Protein AF-A0A419FJR4-F1 (afdb_monomer_lite)

Sequence (86 aa):
MDVLPDLATRPMTVGRSRWLGRGLMAVAALVAAWWLRRLVRRPLISLLLAPALLPAVVLGLWAGFTLNVMDWDEPADFLGDEGSAA

Structure (mmCIF, N/CA/C/O backbone):
data_AF-A0A419FJR4-F1
#
_entry.id   AF-A0A419FJR4-F1
#
loop_
_atom_site.group_PDB
_atom_site.id
_atom_site.type_symbol
_atom_site.label_atom_id
_atom_site.label_alt_id
_atom_site.label_comp_id
_atom_site.label_asym_id
_atom_site.label_entity_id
_atom_site.label_seq_id
_atom_site.pdbx_PDB_ins_code
_atom_site.Cartn_x
_atom_site.Cartn_y
_atom_site.Cartn_z
_atom_site.occupancy
_atom_site.B_iso_or_equiv
_atom_site.auth_seq_id
_atom_site.auth_comp_id
_atom_site.auth_asym_id
_atom_site.auth_atom_id
_atom_site.pdbx_PDB_model_num
ATOM 1 N N . MET A 1 1 ? 26.834 14.201 2.585 1.00 41.03 1 MET A N 1
ATOM 2 C CA . MET A 1 1 ? 25.387 13.875 2.618 1.00 41.03 1 MET A CA 1
ATOM 3 C C . MET A 1 1 ? 24.818 14.447 1.326 1.00 41.03 1 MET A C 1
ATOM 5 O O . MET A 1 1 ? 24.055 15.395 1.361 1.00 41.03 1 MET A O 1
ATOM 9 N N . ASP A 1 2 ? 25.243 13.893 0.183 1.00 52.25 2 ASP A N 1
ATOM 10 C CA . ASP A 1 2 ? 25.097 14.518 -1.148 1.00 52.25 2 ASP A CA 1
ATOM 11 C C . ASP A 1 2 ? 24.574 13.504 -2.168 1.00 52.25 2 ASP A C 1
ATOM 13 O O . ASP A 1 2 ? 25.079 13.369 -3.274 1.00 52.25 2 ASP A O 1
ATOM 17 N N . VAL A 1 3 ? 23.572 12.724 -1.762 1.00 53.69 3 VAL A N 1
ATOM 18 C CA . VAL A 1 3 ? 22.912 11.731 -2.631 1.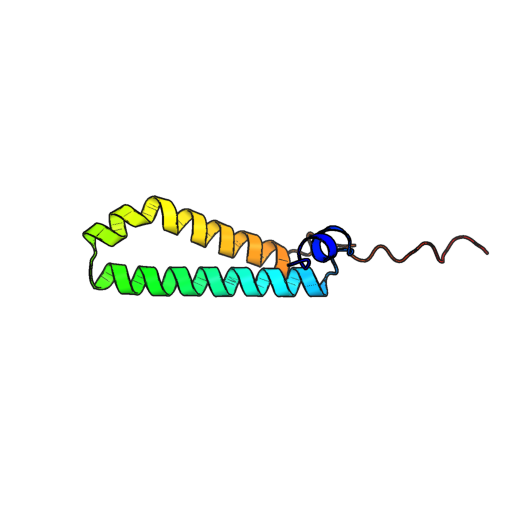00 53.69 3 VAL A CA 1
ATOM 19 C C . VAL A 1 3 ? 21.593 12.279 -3.198 1.00 53.69 3 VAL A C 1
ATOM 21 O O . VAL A 1 3 ? 21.019 11.712 -4.121 1.00 53.69 3 VAL A O 1
ATOM 24 N N . LEU A 1 4 ? 21.115 13.409 -2.661 1.00 48.19 4 LEU A N 1
ATOM 25 C CA . LEU A 1 4 ? 19.883 14.069 -3.091 1.00 48.19 4 LEU A CA 1
ATOM 26 C C . LEU A 1 4 ? 19.955 14.770 -4.466 1.00 48.19 4 LEU A C 1
ATOM 28 O O . LEU A 1 4 ? 18.952 14.701 -5.173 1.00 48.19 4 LEU A O 1
ATOM 32 N N . PRO A 1 5 ? 21.066 15.409 -4.902 1.00 50.41 5 PRO A N 1
ATOM 33 C CA . PRO A 1 5 ? 21.065 16.100 -6.195 1.00 50.41 5 PRO A CA 1
ATOM 34 C C . PRO A 1 5 ? 21.114 15.140 -7.396 1.00 50.41 5 PRO A C 1
ATOM 36 O O . PRO A 1 5 ? 20.610 15.486 -8.458 1.00 50.41 5 PRO A O 1
ATOM 39 N N . ASP A 1 6 ? 21.651 13.926 -7.234 1.00 52.62 6 ASP A N 1
ATOM 40 C CA . ASP A 1 6 ? 21.860 12.958 -8.330 1.00 52.62 6 ASP A CA 1
ATOM 41 C C . ASP A 1 6 ? 20.587 12.154 -8.687 1.00 52.62 6 ASP A C 1
ATOM 43 O O . ASP A 1 6 ? 20.458 11.593 -9.775 1.00 52.62 6 ASP A O 1
ATOM 47 N N . LEU A 1 7 ? 19.601 12.115 -7.783 1.00 53.31 7 LEU A N 1
ATOM 48 C CA . LEU A 1 7 ? 18.273 11.552 -8.063 1.00 53.31 7 LEU A CA 1
ATOM 49 C C . LEU A 1 7 ? 17.369 12.530 -8.824 1.00 53.31 7 LEU A C 1
ATOM 51 O O . LEU A 1 7 ? 16.472 12.081 -9.528 1.00 53.31 7 LEU A O 1
ATOM 55 N N . ALA A 1 8 ? 17.605 13.838 -8.689 1.00 55.25 8 ALA A N 1
ATOM 56 C CA . ALA A 1 8 ? 16.810 14.873 -9.348 1.00 55.25 8 ALA A CA 1
ATOM 57 C C . ALA A 1 8 ? 17.270 15.164 -10.788 1.00 55.25 8 ALA A C 1
ATOM 59 O O . ALA A 1 8 ? 16.481 15.658 -11.587 1.00 55.25 8 ALA A O 1
ATOM 60 N N . THR A 1 9 ? 18.534 14.879 -11.118 1.00 56.44 9 THR A N 1
ATOM 61 C CA . THR A 1 9 ? 19.145 15.239 -12.411 1.00 56.44 9 THR A CA 1
ATOM 62 C C . THR A 1 9 ? 19.325 14.069 -13.375 1.00 56.44 9 THR A C 1
ATOM 64 O O . THR A 1 9 ? 19.538 14.303 -14.563 1.00 56.44 9 THR A O 1
ATOM 67 N N . ARG A 1 10 ? 19.230 12.814 -12.914 1.00 56.53 10 ARG A N 1
ATOM 68 C CA . ARG A 1 10 ? 19.300 11.649 -13.809 1.00 56.53 10 ARG A CA 1
ATOM 69 C C . ARG A 1 10 ? 17.927 11.333 -14.408 1.00 56.53 10 ARG A C 1
ATOM 71 O O . ARG A 1 10 ? 16.965 11.259 -13.644 1.00 56.53 10 ARG A O 1
ATOM 78 N N . PRO A 1 11 ? 17.841 11.064 -15.724 1.00 63.00 11 PRO A N 1
ATOM 79 C CA . PRO A 1 11 ? 16.587 10.687 -16.365 1.00 63.00 11 PRO A CA 1
ATOM 80 C C . PRO A 1 11 ? 15.973 9.468 -15.664 1.00 63.00 11 PRO A C 1
ATOM 82 O O . PRO A 1 11 ? 16.674 8.518 -15.286 1.00 63.00 11 PRO A O 1
ATOM 85 N N . MET A 1 12 ? 14.665 9.537 -15.417 1.00 64.12 12 MET A N 1
ATOM 86 C CA . MET A 1 12 ? 13.893 8.446 -14.834 1.00 64.12 12 MET A CA 1
ATOM 87 C C . MET A 1 12 ? 13.832 7.325 -15.874 1.00 64.12 12 MET A C 1
ATOM 89 O O . MET A 1 12 ? 13.257 7.506 -16.935 1.00 64.12 12 MET A O 1
ATOM 93 N N . THR A 1 13 ? 14.482 6.190 -15.609 1.00 74.06 13 THR A N 1
ATOM 94 C CA . THR A 1 13 ? 14.420 5.031 -16.511 1.00 74.06 13 THR A CA 1
ATOM 95 C C . THR A 1 13 ? 13.264 4.122 -16.119 1.00 74.06 13 THR A C 1
ATOM 97 O O . THR A 1 13 ? 12.960 3.974 -14.928 1.00 74.06 13 THR A O 1
ATOM 100 N N . VAL A 1 14 ? 12.690 3.413 -17.094 1.00 70.62 14 VAL A N 1
ATOM 101 C CA . VAL A 1 14 ? 11.598 2.443 -16.870 1.00 70.62 14 VAL A CA 1
ATOM 102 C C . VAL A 1 14 ? 11.979 1.383 -15.820 1.00 70.62 14 VAL A C 1
ATOM 104 O O . VAL A 1 14 ? 11.172 0.944 -14.999 1.00 70.62 14 VAL A O 1
ATOM 107 N N . GLY A 1 15 ? 13.253 0.980 -15.779 1.00 74.25 15 GLY A N 1
ATOM 108 C CA . GLY A 1 15 ? 13.754 0.051 -14.761 1.00 74.25 15 GLY A CA 1
ATOM 109 C C . GLY A 1 15 ? 13.719 0.627 -13.338 1.00 74.25 15 GLY A C 1
ATOM 110 O O . GLY A 1 15 ? 13.403 -0.091 -12.381 1.00 74.25 15 GLY A O 1
ATOM 111 N N . ARG A 1 16 ? 14.019 1.923 -13.187 1.00 74.56 16 ARG A N 1
ATOM 112 C CA . ARG A 1 16 ? 14.047 2.620 -11.894 1.00 74.56 16 ARG A CA 1
ATOM 113 C C . ARG A 1 16 ? 12.634 2.899 -11.379 1.00 74.56 16 ARG A C 1
ATOM 115 O O . ARG A 1 16 ? 12.395 2.672 -10.191 1.00 74.56 16 ARG A O 1
ATOM 122 N N . SER A 1 17 ? 11.699 3.301 -12.240 1.00 76.12 17 SER A N 1
ATOM 123 C CA . SER A 1 17 ? 10.289 3.494 -11.867 1.00 76.12 17 SER A CA 1
ATOM 124 C C . SER A 1 17 ? 9.646 2.189 -11.393 1.00 76.12 17 SER A C 1
ATOM 126 O O . SER A 1 17 ? 9.086 2.151 -10.296 1.00 76.12 17 SER A O 1
ATOM 128 N N . ARG A 1 18 ? 9.872 1.072 -12.096 1.00 82.62 18 ARG A N 1
ATOM 129 C CA . ARG A 1 18 ? 9.400 -0.259 -11.664 1.00 82.62 18 ARG A CA 1
ATOM 130 C C . ARG A 1 18 ? 10.006 -0.719 -10.337 1.00 82.62 18 ARG A C 1
ATOM 132 O O . ARG A 1 18 ? 9.354 -1.414 -9.556 1.00 82.62 18 ARG A O 1
ATOM 139 N N . TRP A 1 19 ? 11.273 -0.399 -10.063 1.00 84.56 19 TRP A N 1
ATOM 140 C CA . TRP A 1 19 ? 11.898 -0.723 -8.771 1.00 84.56 19 TRP A CA 1
ATOM 141 C C . TRP A 1 19 ? 11.299 0.109 -7.628 1.00 84.56 19 TRP A C 1
ATOM 143 O O . TRP A 1 19 ? 10.946 -0.450 -6.588 1.00 84.56 19 TRP A O 1
ATOM 153 N N . LEU A 1 20 ? 11.100 1.412 -7.849 1.00 84.31 20 LEU A N 1
ATOM 154 C CA . LEU A 1 20 ? 10.430 2.301 -6.896 1.00 84.31 20 LEU A CA 1
ATOM 155 C C . LE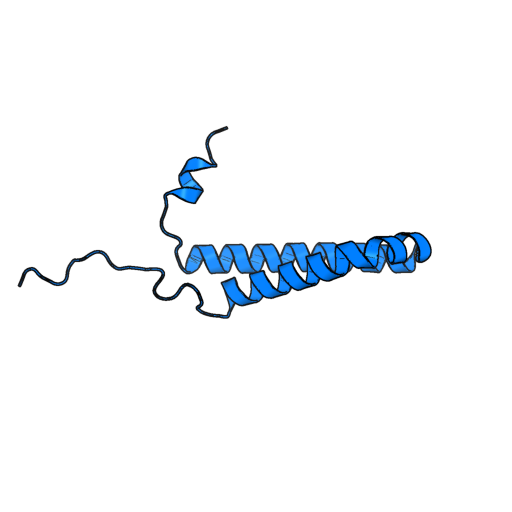U A 1 20 ? 8.980 1.879 -6.645 1.00 84.31 20 LEU A C 1
ATOM 157 O O . LEU A 1 20 ? 8.563 1.816 -5.490 1.00 84.31 20 LEU A O 1
ATOM 161 N N . GLY A 1 21 ? 8.242 1.511 -7.694 1.00 84.19 21 GLY A N 1
ATOM 162 C CA . GLY A 1 21 ? 6.865 1.041 -7.581 1.00 84.19 21 GLY A CA 1
ATOM 163 C C . GLY A 1 21 ? 6.740 -0.212 -6.711 1.00 84.19 21 GLY A C 1
ATOM 164 O O . GLY A 1 21 ? 5.946 -0.243 -5.769 1.00 84.19 21 GLY A O 1
ATOM 165 N N . ARG A 1 22 ? 7.605 -1.212 -6.938 1.00 87.94 22 ARG A N 1
ATOM 166 C CA . ARG A 1 22 ? 7.690 -2.420 -6.095 1.00 87.94 22 ARG A CA 1
ATOM 167 C C . ARG A 1 22 ? 8.071 -2.100 -4.651 1.00 87.94 22 ARG A C 1
ATOM 169 O O . ARG A 1 22 ? 7.478 -2.658 -3.729 1.00 87.94 22 ARG A O 1
ATOM 176 N N . GLY A 1 23 ? 9.034 -1.200 -4.450 1.00 87.94 23 GLY A N 1
ATOM 177 C CA . GLY A 1 23 ? 9.441 -0.746 -3.120 1.00 87.94 23 GLY A CA 1
ATOM 178 C C . GLY A 1 23 ? 8.285 -0.102 -2.355 1.00 87.94 23 GLY A C 1
ATOM 179 O O . GLY A 1 23 ? 8.020 -0.466 -1.209 1.00 87.94 23 GLY A O 1
ATOM 180 N N . LEU A 1 24 ? 7.544 0.793 -3.010 1.00 88.44 24 LEU A N 1
ATOM 181 C CA . LEU A 1 24 ? 6.395 1.480 -2.425 1.00 88.44 24 LEU A CA 1
ATOM 182 C C . LEU A 1 24 ? 5.272 0.498 -2.058 1.00 88.44 24 LEU A C 1
ATOM 184 O O . LEU A 1 24 ? 4.741 0.560 -0.948 1.00 88.44 24 LEU A O 1
ATOM 188 N N . MET A 1 25 ? 4.973 -0.464 -2.940 1.00 88.00 25 MET A N 1
ATOM 189 C CA . MET A 1 25 ? 4.011 -1.535 -2.661 1.00 88.00 25 MET A CA 1
ATOM 190 C C . MET A 1 25 ? 4.425 -2.389 -1.462 1.00 88.00 25 MET A C 1
ATOM 192 O O . MET A 1 25 ? 3.600 -2.663 -0.591 1.00 88.00 25 MET A O 1
ATOM 196 N N . ALA A 1 26 ? 5.696 -2.795 -1.393 1.00 90.50 26 ALA A N 1
ATOM 197 C CA . ALA A 1 26 ? 6.204 -3.613 -0.297 1.00 90.50 26 ALA A CA 1
ATOM 198 C C . ALA A 1 26 ? 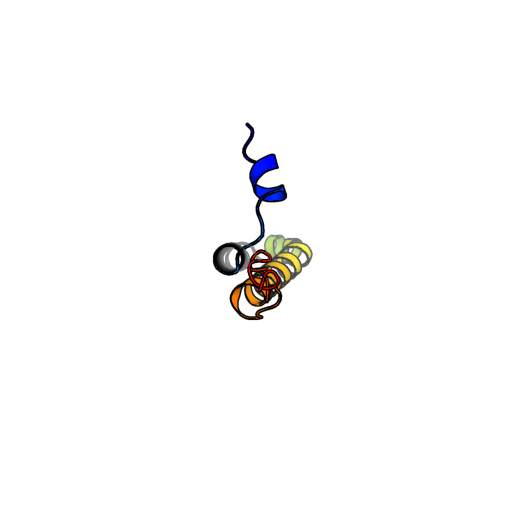6.111 -2.877 1.047 1.00 90.50 26 ALA A C 1
ATOM 200 O O . ALA A 1 26 ? 5.640 -3.445 2.033 1.00 90.50 26 ALA A O 1
ATOM 201 N N . VAL A 1 27 ? 6.491 -1.596 1.087 1.00 92.44 27 VAL A N 1
ATOM 202 C CA . VAL A 1 27 ? 6.374 -0.768 2.296 1.00 92.44 27 VAL A CA 1
ATOM 203 C C . VAL A 1 27 ? 4.910 -0.603 2.702 1.00 92.44 27 VAL A C 1
ATOM 205 O O . VAL A 1 27 ? 4.579 -0.814 3.870 1.00 92.44 27 VAL A O 1
ATOM 208 N N . ALA A 1 28 ? 4.017 -0.296 1.758 1.00 90.56 28 ALA A N 1
ATOM 209 C CA . ALA A 1 28 ? 2.590 -0.156 2.038 1.00 90.56 28 ALA A CA 1
ATOM 210 C C . ALA A 1 28 ? 1.986 -1.458 2.593 1.00 90.56 28 ALA A C 1
ATOM 212 O O . ALA A 1 28 ? 1.254 -1.429 3.585 1.00 90.56 28 ALA A O 1
ATOM 213 N N . ALA A 1 29 ? 2.351 -2.609 2.021 1.00 91.38 29 ALA A N 1
ATOM 214 C CA . ALA A 1 29 ? 1.914 -3.917 2.497 1.00 91.38 29 ALA A CA 1
ATOM 215 C C . ALA A 1 29 ? 2.427 -4.229 3.915 1.00 91.38 29 ALA A C 1
ATOM 217 O O . ALA A 1 29 ? 1.666 -4.719 4.751 1.00 91.38 29 ALA A O 1
ATOM 218 N N . LEU A 1 30 ? 3.688 -3.907 4.223 1.00 95.56 30 LEU A N 1
ATOM 219 C CA . LEU A 1 30 ? 4.255 -4.093 5.563 1.00 95.56 30 LEU A CA 1
ATOM 220 C C . LEU A 1 30 ? 3.566 -3.209 6.607 1.00 95.56 30 LEU A C 1
ATOM 222 O O . LEU A 1 30 ? 3.234 -3.688 7.694 1.00 95.56 30 LEU A O 1
ATOM 226 N N . VAL A 1 31 ? 3.307 -1.941 6.274 1.00 92.81 31 VAL A N 1
ATOM 227 C CA . VAL A 1 31 ? 2.566 -1.015 7.142 1.00 92.81 31 VAL A CA 1
ATOM 228 C C . VAL A 1 31 ? 1.150 -1.534 7.393 1.00 92.81 31 VAL A C 1
ATOM 230 O O . VAL A 1 31 ? 0.709 -1.567 8.544 1.00 92.81 31 VAL A O 1
ATOM 233 N N . ALA A 1 32 ? 0.463 -2.009 6.351 1.00 91.56 32 ALA A N 1
ATOM 234 C CA . ALA A 1 32 ? -0.868 -2.595 6.470 1.00 91.56 32 ALA A CA 1
ATOM 235 C C . ALA A 1 32 ? -0.871 -3.844 7.367 1.00 91.56 32 ALA A C 1
ATOM 237 O O . ALA A 1 32 ? -1.690 -3.946 8.281 1.00 91.56 32 ALA A O 1
ATOM 238 N N . ALA A 1 33 ? 0.074 -4.767 7.167 1.00 94.38 33 ALA A N 1
ATOM 239 C CA . ALA A 1 33 ? 0.194 -5.984 7.969 1.00 94.38 33 ALA A CA 1
ATOM 240 C C . ALA A 1 33 ? 0.497 -5.677 9.445 1.00 94.38 33 ALA A C 1
ATOM 242 O O . ALA A 1 33 ? -0.102 -6.262 10.354 1.00 94.38 33 ALA A O 1
ATOM 243 N N . TRP A 1 34 ? 1.399 -4.725 9.699 1.00 94.81 34 TRP A N 1
ATOM 244 C CA . TRP A 1 34 ? 1.705 -4.262 11.049 1.00 94.81 34 TRP A CA 1
ATOM 245 C C . TRP A 1 34 ? 0.479 -3.638 11.723 1.00 94.81 34 TRP A C 1
ATOM 247 O O . TRP A 1 34 ? 0.167 -3.966 12.873 1.00 94.81 34 TRP A O 1
ATOM 257 N N . TRP A 1 35 ? -0.245 -2.779 11.005 1.00 91.62 35 TRP A N 1
ATOM 258 C CA . TRP A 1 35 ? -1.440 -2.125 11.524 1.00 91.62 35 TRP A CA 1
ATOM 259 C C . TRP A 1 35 ? -2.565 -3.126 11.800 1.00 91.62 35 TRP A C 1
ATOM 261 O O . TRP A 1 35 ? -3.165 -3.075 12.871 1.00 91.62 35 TRP A O 1
ATOM 271 N N . LEU A 1 36 ? -2.780 -4.108 10.920 1.00 91.31 36 LEU A N 1
ATOM 272 C CA . LEU A 1 36 ? -3.765 -5.171 11.122 1.00 91.31 36 LEU A CA 1
ATOM 273 C C . LEU A 1 36 ? -3.435 -6.019 12.359 1.00 91.31 36 LEU A C 1
ATOM 275 O O . LEU A 1 36 ? -4.301 -6.290 13.192 1.00 91.31 36 LEU A O 1
ATOM 279 N N . ARG A 1 37 ? -2.157 -6.369 12.553 1.00 92.44 37 ARG A N 1
ATOM 280 C CA . ARG A 1 37 ? -1.704 -7.061 13.770 1.00 92.44 37 ARG A CA 1
ATOM 281 C C . ARG A 1 37 ? -1.951 -6.224 15.028 1.00 92.44 37 ARG A C 1
ATOM 283 O O . ARG A 1 37 ? -2.275 -6.772 16.085 1.00 92.44 37 ARG A O 1
ATOM 290 N N . ARG A 1 38 ? -1.791 -4.902 14.934 1.00 89.56 38 ARG A N 1
ATOM 291 C CA . ARG A 1 38 ? -2.067 -3.968 16.031 1.00 89.56 38 ARG A CA 1
ATOM 292 C C . ARG A 1 38 ? -3.565 -3.831 16.302 1.00 89.56 38 ARG A C 1
ATOM 294 O O . ARG A 1 38 ? -3.933 -3.788 17.473 1.00 89.56 38 ARG A O 1
ATOM 301 N N . LEU A 1 39 ? -4.409 -3.850 15.271 1.00 88.94 39 LEU A N 1
ATOM 302 C CA . LEU A 1 39 ? -5.869 -3.802 15.380 1.00 88.94 39 LEU A CA 1
ATOM 303 C C . LEU A 1 39 ? -6.406 -4.961 16.226 1.00 88.94 39 LEU A C 1
ATOM 305 O O . LEU A 1 39 ? -7.196 -4.726 17.136 1.00 88.94 39 LEU A O 1
ATOM 309 N N . VAL A 1 40 ? -5.891 -6.176 16.012 1.00 90.25 40 VAL A N 1
ATOM 310 C CA . VAL A 1 40 ? -6.267 -7.369 16.796 1.00 90.25 40 VAL A CA 1
ATOM 311 C C . VAL A 1 40 ? -5.882 -7.235 18.274 1.00 90.25 40 VAL A C 1
ATOM 313 O O . VAL A 1 40 ? -6.620 -7.666 19.152 1.00 90.25 40 VAL A O 1
ATOM 316 N N . ARG A 1 41 ? -4.724 -6.632 18.575 1.00 89.56 41 ARG A N 1
ATOM 317 C CA . ARG A 1 41 ? -4.219 -6.513 19.956 1.00 89.56 41 ARG A CA 1
ATOM 318 C C . ARG A 1 41 ? -4.747 -5.288 20.704 1.00 89.56 41 ARG A C 1
ATOM 320 O O . ARG A 1 41 ? -4.821 -5.311 21.928 1.00 89.56 41 ARG A O 1
ATOM 327 N N . ARG A 1 42 ? -5.016 -4.187 19.999 1.00 90.00 42 ARG A N 1
ATOM 328 C CA . ARG A 1 42 ? -5.411 -2.879 20.549 1.00 90.00 42 ARG A CA 1
ATOM 329 C C . ARG A 1 42 ? -6.373 -2.179 19.578 1.00 90.00 42 ARG A C 1
ATOM 331 O O . ARG A 1 42 ? -5.939 -1.287 18.837 1.00 90.00 42 ARG A O 1
ATOM 338 N N . PRO A 1 43 ? -7.663 -2.552 19.575 1.00 88.56 43 PRO A N 1
ATOM 339 C CA . PRO A 1 43 ? -8.606 -2.105 18.555 1.00 88.56 43 PRO A CA 1
ATOM 340 C C . PRO A 1 43 ? -8.880 -0.600 18.621 1.00 88.56 43 PRO A C 1
ATOM 342 O O . PRO A 1 43 ? -8.782 0.070 17.600 1.00 88.56 43 PRO A O 1
ATOM 345 N N . LEU A 1 44 ? -9.107 -0.036 19.815 1.00 91.69 44 LEU A N 1
ATOM 346 C CA . LEU A 1 44 ? -9.454 1.385 19.986 1.00 91.69 44 LEU A CA 1
ATOM 347 C C . LEU A 1 44 ? -8.373 2.339 19.450 1.00 91.69 44 LEU A C 1
ATOM 349 O O . LEU A 1 44 ? -8.662 3.230 18.659 1.00 91.69 44 LEU A O 1
ATOM 353 N N . ILE A 1 45 ? -7.108 2.119 19.822 1.00 89.31 45 ILE A N 1
ATOM 354 C CA . ILE A 1 45 ? -5.985 2.949 19.346 1.00 89.31 45 ILE A CA 1
ATOM 355 C C . ILE A 1 45 ? -5.785 2.775 17.835 1.00 89.31 45 ILE A C 1
ATOM 357 O O . ILE A 1 45 ? -5.429 3.719 17.137 1.00 89.31 45 ILE A O 1
ATOM 361 N N . SER A 1 46 ? -5.999 1.565 17.322 1.00 89.12 46 SER A N 1
ATOM 362 C CA . SER A 1 46 ? -5.821 1.282 15.897 1.00 89.12 46 SER A CA 1
ATOM 363 C C . SER A 1 46 ? -6.925 1.907 15.045 1.00 89.12 46 SER A C 1
ATOM 365 O O . SER A 1 46 ? -6.627 2.382 13.953 1.00 89.12 46 SER A O 1
ATOM 367 N N . LEU A 1 47 ? -8.156 1.978 15.562 1.00 92.94 47 LEU A N 1
ATOM 368 C CA . LEU A 1 47 ? -9.277 2.707 14.963 1.00 92.94 47 LEU A CA 1
ATOM 369 C C . LEU A 1 47 ? -9.001 4.213 14.876 1.00 92.94 47 LEU A C 1
ATOM 371 O O . LEU A 1 47 ? -9.265 4.811 13.840 1.00 92.94 47 LEU A O 1
ATOM 375 N N . LEU A 1 48 ? -8.390 4.811 15.904 1.00 93.38 48 LEU A N 1
ATOM 376 C CA . LEU A 1 48 ? -7.978 6.223 15.862 1.00 93.38 48 LEU A CA 1
ATOM 377 C C . LEU A 1 48 ? -6.907 6.503 14.795 1.00 93.38 48 LEU A C 1
ATOM 379 O O . LEU A 1 48 ? -6.857 7.598 14.244 1.00 93.38 48 LEU A O 1
ATOM 383 N N . LEU A 1 49 ? -6.059 5.517 14.490 1.00 90.25 49 LEU A N 1
ATOM 384 C CA . LEU A 1 49 ? -5.032 5.616 13.448 1.00 90.25 49 LEU A CA 1
ATOM 385 C C . LEU A 1 49 ? -5.566 5.314 12.037 1.00 90.25 49 LEU A C 1
ATOM 387 O O . LEU A 1 49 ? -4.906 5.657 11.056 1.00 90.25 49 LEU A O 1
ATOM 391 N N . ALA A 1 50 ? -6.743 4.691 11.922 1.00 89.94 50 ALA A N 1
ATOM 392 C CA . ALA A 1 50 ? -7.360 4.309 10.654 1.00 89.94 50 ALA A CA 1
ATOM 393 C C . ALA A 1 50 ? -7.466 5.459 9.631 1.00 89.94 50 ALA A C 1
ATOM 395 O O . ALA A 1 50 ? -7.035 5.248 8.497 1.00 89.94 50 ALA A O 1
ATOM 396 N N . PRO A 1 51 ? -7.957 6.670 9.981 1.00 93.75 51 PRO A N 1
ATOM 397 C CA . PRO A 1 51 ? -8.110 7.753 9.007 1.00 93.75 51 PRO A CA 1
ATOM 398 C C . PRO A 1 51 ? -6.784 8.258 8.428 1.00 93.75 51 PRO A C 1
ATOM 400 O O . PRO A 1 51 ? -6.795 8.849 7.359 1.00 93.75 51 PRO A O 1
ATOM 403 N N . ALA A 1 52 ? -5.647 8.019 9.089 1.00 91.94 52 ALA A N 1
ATOM 404 C CA . ALA A 1 52 ? -4.331 8.366 8.553 1.00 91.94 52 ALA A CA 1
ATOM 405 C C . ALA A 1 52 ? -3.690 7.194 7.792 1.00 91.94 52 ALA A C 1
ATOM 407 O O . ALA A 1 52 ? -3.139 7.372 6.707 1.00 91.94 52 ALA A O 1
ATOM 408 N N . LEU A 1 53 ? -3.770 5.981 8.347 1.00 90.06 53 LEU A N 1
ATOM 409 C CA . LEU A 1 53 ? -3.092 4.813 7.783 1.00 90.06 53 LEU A CA 1
ATOM 410 C C . LEU A 1 53 ? -3.795 4.255 6.547 1.00 90.06 53 LEU A C 1
ATOM 412 O O . LEU A 1 53 ? -3.111 3.840 5.616 1.00 90.06 53 LEU A O 1
ATOM 416 N N . LEU A 1 54 ? -5.132 4.264 6.504 1.00 91.19 54 LEU A N 1
ATOM 417 C CA . LEU A 1 54 ? -5.868 3.761 5.343 1.00 91.19 54 LEU A CA 1
ATOM 418 C C . LEU A 1 54 ? -5.550 4.568 4.073 1.00 91.19 54 LEU A C 1
ATOM 420 O O . LEU A 1 54 ? -5.138 3.941 3.096 1.00 91.19 54 LEU A O 1
ATOM 424 N N . PRO A 1 55 ? -5.631 5.917 4.056 1.00 93.88 55 PRO A N 1
ATOM 425 C CA . PRO A 1 55 ? -5.243 6.688 2.876 1.00 93.88 55 PRO A CA 1
ATOM 426 C C . PRO A 1 55 ? -3.780 6.481 2.494 1.00 93.88 55 PRO A C 1
ATOM 428 O O . PRO A 1 55 ? -3.484 6.307 1.317 1.00 93.88 55 PRO A O 1
ATOM 431 N N . ALA A 1 56 ? -2.865 6.442 3.469 1.00 91.19 56 ALA A N 1
ATOM 432 C CA . ALA A 1 56 ? -1.442 6.248 3.200 1.00 91.19 56 ALA A CA 1
ATOM 433 C C . ALA A 1 56 ? -1.154 4.898 2.520 1.00 91.19 56 ALA A C 1
ATOM 435 O O . ALA A 1 56 ? -0.403 4.844 1.547 1.00 91.19 56 ALA A O 1
ATOM 436 N N . VAL A 1 57 ? -1.779 3.814 2.993 1.00 91.62 57 VAL A N 1
ATOM 437 C CA . VAL A 1 57 ? -1.646 2.482 2.386 1.00 91.62 57 VAL A CA 1
ATOM 438 C C . VAL A 1 57 ? -2.262 2.459 0.989 1.00 91.62 57 VAL A C 1
ATOM 440 O O . VAL A 1 57 ? -1.628 1.960 0.063 1.00 91.62 57 VAL A O 1
ATOM 443 N N . VAL A 1 58 ? -3.463 3.019 0.814 1.00 93.81 58 VAL A N 1
ATOM 444 C CA . VAL A 1 58 ? -4.139 3.066 -0.493 1.00 93.81 58 VAL A CA 1
ATOM 445 C C . VAL A 1 58 ? -3.306 3.843 -1.509 1.00 93.81 58 VAL A C 1
ATOM 447 O O . VAL A 1 58 ? -3.066 3.341 -2.603 1.00 93.81 58 VAL A O 1
ATOM 450 N N . LEU A 1 59 ? -2.811 5.026 -1.140 1.00 91.62 59 LEU A N 1
ATOM 451 C CA . LEU A 1 59 ? -1.964 5.843 -2.007 1.00 91.62 59 LEU A CA 1
ATOM 452 C C . LEU A 1 59 ? -0.635 5.152 -2.317 1.00 91.62 59 LEU A C 1
ATOM 454 O O . LEU A 1 59 ? -0.201 5.179 -3.463 1.00 91.62 59 LEU A O 1
ATOM 458 N N . GLY A 1 60 ? -0.008 4.498 -1.335 1.00 89.38 60 GLY A N 1
ATOM 459 C CA . GLY A 1 60 ? 1.234 3.753 -1.546 1.00 89.38 60 GLY A CA 1
ATOM 460 C C . GLY A 1 60 ? 1.062 2.557 -2.486 1.00 89.38 60 GLY A C 1
ATOM 461 O O . GLY A 1 60 ? 1.888 2.335 -3.369 1.00 89.38 60 GLY A O 1
ATOM 462 N N . LEU A 1 61 ? -0.034 1.808 -2.348 1.00 89.50 61 LEU A N 1
ATOM 463 C CA . LEU A 1 61 ? -0.355 0.707 -3.256 1.00 89.50 61 LEU A CA 1
ATOM 464 C C . LEU A 1 61 ? -0.710 1.215 -4.654 1.00 89.50 61 LEU A C 1
ATOM 466 O O . LEU A 1 61 ? -0.222 0.661 -5.635 1.00 89.50 61 LEU A O 1
ATOM 470 N N . TRP A 1 62 ? -1.517 2.273 -4.749 1.00 90.31 62 TRP A N 1
ATOM 471 C CA . TRP A 1 62 ? -1.917 2.862 -6.024 1.00 90.31 62 TRP A CA 1
ATOM 472 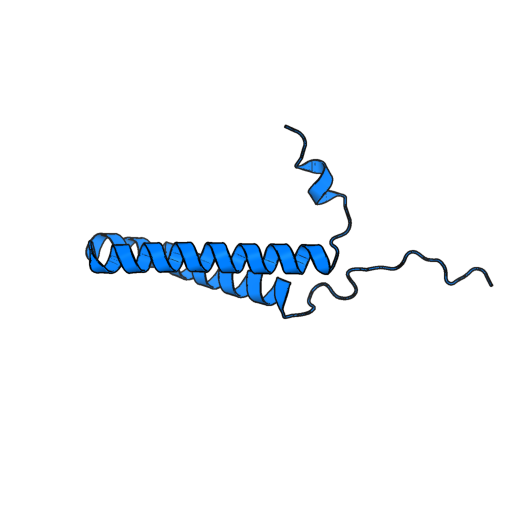C C . TRP A 1 62 ? -0.723 3.447 -6.776 1.00 90.31 62 TRP A C 1
ATOM 474 O O . TRP A 1 62 ? -0.484 3.065 -7.914 1.00 90.31 62 TRP A O 1
ATOM 484 N N . ALA A 1 63 ? 0.084 4.296 -6.137 1.00 87.06 63 ALA A N 1
ATOM 485 C CA . ALA A 1 63 ? 1.273 4.869 -6.761 1.00 87.06 63 ALA A CA 1
ATOM 486 C C . ALA A 1 63 ? 2.286 3.781 -7.139 1.00 87.06 63 ALA A C 1
ATOM 488 O O . ALA A 1 63 ? 2.880 3.831 -8.213 1.00 87.06 63 ALA A O 1
ATOM 489 N N . GLY A 1 64 ? 2.442 2.753 -6.302 1.00 85.62 64 GLY A N 1
ATOM 490 C CA . GLY A 1 64 ? 3.315 1.633 -6.617 1.00 85.62 64 GLY A CA 1
ATOM 491 C C . GLY A 1 64 ? 2.815 0.800 -7.800 1.00 85.62 64 GLY A C 1
ATOM 492 O O . GLY A 1 64 ? 3.618 0.377 -8.628 1.00 85.62 64 GLY A O 1
ATOM 493 N N . PHE A 1 65 ? 1.496 0.626 -7.926 1.00 86.19 65 PHE A N 1
ATOM 494 C CA . PHE A 1 65 ? 0.859 -0.036 -9.066 1.00 86.19 65 PHE A CA 1
ATOM 495 C C . PHE A 1 65 ? 1.044 0.780 -10.338 1.00 86.19 65 PHE A C 1
ATOM 497 O O . PHE A 1 65 ? 1.494 0.244 -11.347 1.00 86.19 65 PHE A O 1
ATOM 504 N N . THR A 1 66 ? 0.771 2.081 -10.271 1.00 85.19 66 THR A N 1
ATOM 505 C CA . THR A 1 66 ? 0.955 2.998 -11.392 1.00 85.19 66 THR A CA 1
ATOM 506 C C . THR A 1 66 ? 2.403 3.010 -11.865 1.00 85.19 66 THR A C 1
ATOM 508 O O . THR A 1 66 ? 2.625 2.961 -13.056 1.00 85.19 66 THR A O 1
ATOM 511 N N . LEU A 1 67 ? 3.396 2.993 -10.974 1.00 81.50 67 LEU A N 1
ATOM 512 C CA . LEU A 1 67 ? 4.812 2.990 -11.371 1.00 81.50 67 LEU A CA 1
ATOM 513 C C . LEU A 1 67 ? 5.328 1.633 -11.874 1.00 81.50 67 LEU A C 1
ATOM 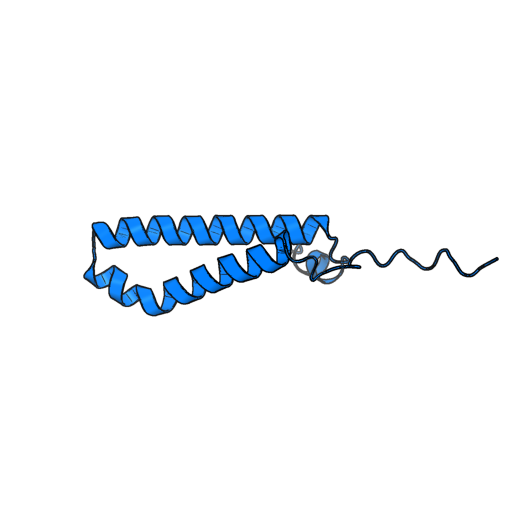515 O O . LEU A 1 67 ? 6.364 1.572 -12.532 1.00 81.50 67 LEU A O 1
ATOM 519 N N . ASN A 1 68 ? 4.677 0.534 -11.494 1.00 80.00 68 ASN A N 1
ATOM 520 C CA . ASN A 1 68 ? 5.153 -0.813 -11.807 1.00 80.00 68 ASN A CA 1
ATOM 521 C C . ASN A 1 68 ? 4.401 -1.476 -12.969 1.00 80.00 68 ASN A C 1
ATOM 523 O O . ASN A 1 68 ? 4.963 -2.357 -13.613 1.00 80.00 68 ASN A O 1
ATOM 527 N N . VAL A 1 69 ? 3.137 -1.109 -13.188 1.00 78.25 69 VAL A N 1
ATOM 528 C CA . VAL A 1 69 ? 2.217 -1.811 -14.100 1.00 78.25 69 VAL A CA 1
ATOM 529 C C . VAL A 1 69 ? 1.659 -0.896 -15.175 1.00 78.25 69 VAL A C 1
ATOM 531 O O . VAL A 1 69 ? 1.535 -1.320 -16.317 1.00 78.25 69 VAL A O 1
ATOM 534 N N . MET A 1 70 ? 1.291 0.334 -14.822 1.00 71.38 70 MET A N 1
ATOM 535 C CA . MET A 1 70 ? 0.887 1.303 -15.833 1.00 71.38 70 MET A CA 1
ATOM 536 C C . MET A 1 70 ? 2.193 1.834 -16.419 1.00 71.38 70 MET A C 1
ATOM 538 O O . MET A 1 70 ? 3.008 2.374 -15.678 1.00 71.38 70 MET A O 1
ATOM 542 N N . ASP A 1 71 ? 2.438 1.680 -17.717 1.00 70.31 71 ASP A N 1
ATOM 543 C CA . ASP A 1 71 ? 3.601 2.277 -18.391 1.00 70.31 71 ASP A CA 1
ATOM 544 C C . ASP A 1 71 ? 3.435 3.815 -18.496 1.00 70.31 71 ASP A C 1
ATOM 546 O O . ASP A 1 71 ? 3.603 4.430 -19.540 1.00 70.31 71 ASP A O 1
ATOM 550 N N . TRP A 1 72 ? 3.069 4.456 -17.379 1.00 69.56 72 TRP A N 1
ATOM 551 C CA . TRP A 1 72 ? 2.842 5.889 -17.200 1.00 69.56 72 TRP A CA 1
ATOM 552 C C . TRP A 1 72 ? 4.067 6.715 -17.584 1.00 69.56 72 TRP A C 1
ATOM 554 O O . TRP A 1 72 ? 3.939 7.871 -17.974 1.00 69.56 72 TRP A O 1
ATOM 564 N N . ASP A 1 73 ? 5.246 6.120 -17.430 1.00 65.94 73 ASP A N 1
ATOM 565 C CA . ASP A 1 73 ? 6.514 6.764 -17.728 1.00 65.94 73 ASP A CA 1
ATOM 566 C C . ASP A 1 73 ? 6.894 6.614 -19.211 1.00 65.94 73 ASP A C 1
ATOM 568 O O . ASP A 1 73 ? 7.874 7.208 -19.608 1.00 65.94 73 ASP A O 1
ATOM 572 N N . GLU A 1 74 ? 6.180 5.848 -20.050 1.00 65.44 74 GLU A N 1
ATOM 573 C CA . GLU A 1 74 ? 6.602 5.555 -21.430 1.00 65.44 74 GLU A CA 1
ATOM 574 C C . GLU A 1 74 ? 6.289 6.696 -22.433 1.00 65.44 74 GLU A C 1
ATOM 576 O O . GLU A 1 74 ? 5.161 7.198 -22.459 1.00 65.44 74 GLU A O 1
ATOM 581 N N . PRO A 1 75 ? 7.243 7.096 -23.307 1.00 58.75 75 PRO A N 1
ATOM 582 C CA . PRO A 1 75 ? 8.630 6.634 -23.380 1.00 58.75 75 PRO A CA 1
ATOM 583 C C . PRO A 1 75 ? 9.534 7.416 -22.410 1.00 58.75 75 PRO A C 1
ATOM 585 O O . PRO A 1 75 ? 9.922 8.551 -22.681 1.00 58.75 75 PRO A O 1
ATOM 588 N N . ALA A 1 76 ? 9.913 6.792 -21.290 1.00 58.81 76 ALA A N 1
ATOM 589 C CA . ALA A 1 76 ? 10.809 7.402 -20.295 1.00 58.81 76 ALA A CA 1
ATOM 590 C C . ALA A 1 76 ? 12.229 7.484 -20.862 1.00 58.81 76 ALA A C 1
ATOM 592 O O . ALA A 1 76 ? 13.030 8.357 -20.525 1.00 58.81 76 ALA A O 1
ATOM 593 N N . ASP A 1 77 ? 12.505 6.559 -21.780 1.00 57.62 77 ASP A N 1
ATOM 594 C CA . ASP A 1 77 ? 13.715 6.463 -22.558 1.00 57.62 77 ASP A CA 1
ATOM 595 C C . ASP A 1 77 ? 13.540 7.339 -23.809 1.00 57.62 77 ASP A C 1
ATOM 597 O O . ASP A 1 77 ? 13.290 6.852 -24.912 1.00 57.62 77 ASP A O 1
ATOM 601 N N . PHE A 1 78 ? 13.662 8.661 -23.649 1.00 52.62 78 PHE A N 1
ATOM 602 C CA . PHE A 1 78 ? 14.017 9.503 -24.790 1.00 52.62 78 PHE A CA 1
ATOM 603 C C . PHE A 1 78 ? 15.413 9.063 -25.237 1.00 52.62 78 PHE A C 1
ATOM 605 O O . PHE A 1 78 ? 16.429 9.473 -24.671 1.00 52.62 78 PHE A O 1
ATOM 612 N N . LEU A 1 79 ? 15.454 8.164 -26.223 1.00 54.62 79 LEU A N 1
ATOM 613 C CA . LEU A 1 79 ? 16.644 7.923 -27.022 1.00 54.62 79 LEU A CA 1
ATOM 614 C C . LEU A 1 79 ? 17.106 9.292 -27.511 1.00 54.62 79 LEU A C 1
ATOM 616 O O . LEU A 1 79 ? 16.341 10.025 -28.142 1.00 54.62 79 LEU A O 1
ATOM 620 N N . GLY A 1 80 ? 18.331 9.652 -27.137 1.00 46.28 80 GLY A N 1
ATOM 621 C CA . GLY A 1 80 ? 18.992 10.825 -27.672 1.00 46.28 80 GLY A CA 1
ATOM 622 C C . GLY A 1 80 ? 18.870 10.834 -29.191 1.00 46.28 80 GLY A C 1
ATOM 623 O O . GLY A 1 80 ? 18.864 9.790 -29.840 1.00 46.28 80 GLY A O 1
ATOM 624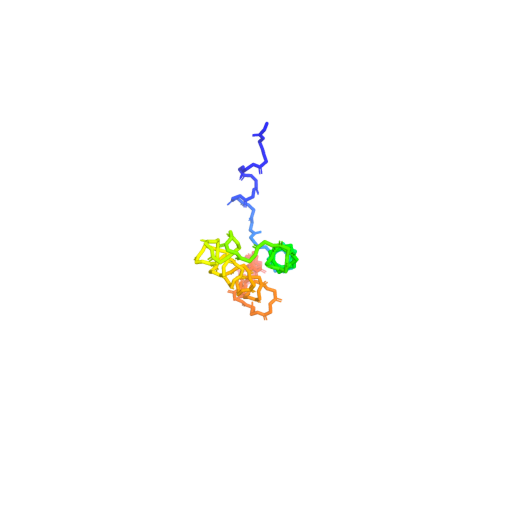 N N . ASP A 1 81 ? 18.724 12.037 -29.712 1.00 49.31 81 ASP A N 1
ATOM 625 C CA . ASP A 1 81 ? 18.676 12.413 -31.114 1.00 49.31 81 ASP A CA 1
ATOM 626 C C . ASP A 1 81 ? 19.875 11.861 -31.925 1.00 49.31 81 ASP A C 1
ATOM 628 O O . ASP A 1 81 ? 20.822 12.574 -32.240 1.00 49.31 81 ASP A O 1
ATOM 632 N N . GLU A 1 82 ? 19.864 10.564 -32.242 1.00 53.88 82 GLU A N 1
ATOM 633 C CA . GLU A 1 82 ? 20.806 9.898 -33.159 1.00 53.88 82 GLU A CA 1
ATOM 634 C C . GLU A 1 82 ? 20.107 9.498 -34.474 1.00 53.88 82 GLU A C 1
ATOM 636 O O . GLU A 1 82 ? 20.436 8.490 -35.099 1.00 53.88 82 GLU A O 1
ATOM 641 N N . GLY A 1 83 ? 19.108 10.281 -34.902 1.00 49.28 83 GLY A N 1
ATOM 642 C CA . GLY A 1 83 ? 18.231 9.940 -36.028 1.00 49.28 83 GLY A CA 1
ATOM 643 C C . GLY A 1 83 ? 18.017 11.017 -37.096 1.00 49.28 83 GLY A C 1
ATOM 644 O O . GLY A 1 83 ? 17.195 10.791 -37.981 1.00 49.28 83 GLY A O 1
ATOM 645 N N . SER A 1 84 ? 18.703 12.167 -37.060 1.00 45.72 84 SER A N 1
ATOM 646 C CA . SER A 1 84 ? 18.514 13.236 -38.064 1.00 45.72 84 SER A CA 1
ATOM 647 C C . SER A 1 84 ? 19.810 13.865 -38.589 1.00 45.72 84 SER A C 1
ATOM 649 O O . SER A 1 84 ? 19.897 15.078 -38.777 1.00 45.72 84 SER A O 1
ATOM 651 N N . ALA A 1 85 ? 20.821 13.041 -38.854 1.00 47.22 85 ALA A N 1
ATOM 652 C CA . ALA A 1 85 ? 21.970 13.426 -39.673 1.00 47.22 85 ALA A CA 1
ATOM 653 C C . ALA A 1 85 ? 22.258 12.325 -40.705 1.00 47.22 85 ALA A C 1
ATOM 655 O O . ALA A 1 85 ? 23.292 11.661 -40.658 1.00 47.22 85 ALA A O 1
ATOM 656 N N . ALA A 1 86 ? 21.290 12.102 -41.595 1.00 40.84 86 ALA A N 1
ATOM 657 C CA . ALA A 1 86 ? 21.476 11.396 -42.859 1.00 40.84 86 ALA A CA 1
ATOM 658 C C . ALA A 1 86 ? 21.338 12.401 -44.006 1.00 40.84 86 ALA A C 1
ATOM 660 O O . ALA A 1 86 ? 20.439 13.270 -43.903 1.00 40.84 86 ALA A O 1
#

Secondary structure (DSSP, 8-state):
---HHHHHHS---HHHHHHHHHHHHHHHHHHHHHHHHHHHH-HHHHHHHHHHHHHHHHHHHHHHHHHHTS-TT-S-----S-SS--

pLDDT: mean 77.06, std 16.84, range [40.84, 95.56]

Radius of gyration: 18.88 Å; chains: 1; bounding box: 35×24×63 Å

Foldseek 3Di:
DPPVVVVVPDQDQLVNLQVQLVVLLVVLVVLVVVLVVCCVVPVVVSVVCCVVSVVSSVCSNVSSCCSNPVVVCPVSPPPPPPDPDD